Protein AF-A0A7Y2JRB0-F1 (afdb_monomer_lite)

Secondary structure (DSSP, 8-state):
-BSSTT---HHHHHHHHHHHHHHHHHTT--EEEEE--S--SSS--HHHHHHHHHHHHHHHTTSEEEEEEGGG--TTSHHHHH-GGGGG-TTTTTT-TTEEEEEE-

Sequence (105 aa):
MNLEAGRPTVAQAIGKLERRIATARRQGVKVIKLIHGYGSSGKGGSLRDAVRHALPELQRQGLVRSHVAGEHFTRSSPIVREFPRLRDDADLGRGNRGVTLVVLR

Structure (mmCIF, N/CA/C/O backbone):
data_AF-A0A7Y2JRB0-F1
#
_entry.id   AF-A0A7Y2JRB0-F1
#
loop_
_atom_site.group_PDB
_atom_site.id
_atom_site.type_symbol
_atom_site.label_atom_id
_atom_site.label_alt_id
_atom_site.label_comp_id
_atom_site.label_asym_id
_atom_site.label_entity_id
_atom_site.label_seq_id
_atom_site.pdbx_PDB_ins_code
_atom_site.Cartn_x
_atom_site.Cartn_y
_atom_site.Cartn_z
_atom_site.occupancy
_atom_site.B_iso_or_equiv
_atom_site.auth_seq_id
_atom_site.auth_comp_id
_atom_site.auth_asym_id
_atom_site.auth_atom_id
_atom_site.pdbx_PDB_model_num
ATOM 1 N N . MET A 1 1 ? -5.265 -6.542 -5.124 1.00 90.44 1 MET A N 1
ATOM 2 C CA . MET A 1 1 ? -5.168 -6.248 -6.568 1.00 90.44 1 MET A CA 1
ATOM 3 C C . MET A 1 1 ? -3.754 -6.508 -7.058 1.00 90.44 1 MET A C 1
ATOM 5 O O . MET A 1 1 ? -2.814 -6.073 -6.406 1.00 90.44 1 MET A O 1
ATOM 9 N N . ASN A 1 2 ? -3.613 -7.200 -8.190 1.00 91.06 2 ASN A N 1
ATOM 10 C CA . ASN A 1 2 ? -2.316 -7.502 -8.792 1.00 91.06 2 ASN A CA 1
ATOM 11 C C . ASN A 1 2 ? -1.939 -6.444 -9.853 1.00 91.06 2 ASN A C 1
ATOM 13 O O . ASN A 1 2 ? -2.610 -6.304 -10.884 1.00 91.06 2 ASN A O 1
ATOM 17 N N . LEU A 1 3 ? -0.912 -5.652 -9.546 1.00 88.81 3 LEU A N 1
ATOM 18 C CA . LEU A 1 3 ? -0.350 -4.599 -10.391 1.00 88.81 3 LEU A CA 1
ATOM 19 C C . LEU A 1 3 ? 0.690 -5.131 -11.377 1.00 88.81 3 LEU A C 1
ATOM 21 O O . LEU A 1 3 ? 0.802 -4.558 -12.450 1.00 88.81 3 LEU A O 1
ATOM 25 N N . GLU A 1 4 ? 1.390 -6.219 -11.058 1.00 84.88 4 GLU A N 1
ATOM 26 C CA . GLU A 1 4 ? 2.378 -6.848 -11.952 1.00 84.88 4 GLU A CA 1
ATOM 27 C C . GLU A 1 4 ? 1.747 -7.792 -12.994 1.00 84.88 4 GLU A C 1
ATOM 29 O O . GLU A 1 4 ? 2.380 -8.150 -13.989 1.00 84.88 4 GLU A O 1
ATOM 34 N N . ALA A 1 5 ? 0.481 -8.179 -12.804 1.00 85.12 5 ALA A N 1
ATOM 35 C CA . ALA A 1 5 ? -0.253 -9.036 -13.731 1.00 85.12 5 ALA A CA 1
ATOM 36 C C . ALA A 1 5 ? -0.268 -8.454 -15.155 1.00 85.12 5 ALA A C 1
ATOM 38 O O . ALA A 1 5 ? -0.727 -7.328 -15.366 1.00 85.12 5 ALA A O 1
ATOM 39 N N . GLY A 1 6 ? 0.189 -9.258 -16.120 1.00 83.38 6 GLY A N 1
ATOM 40 C CA . GLY A 1 6 ? 0.317 -8.867 -17.527 1.00 83.38 6 GLY A CA 1
ATOM 41 C C . GLY A 1 6 ? 1.618 -8.135 -17.872 1.00 83.38 6 GLY A C 1
ATOM 42 O O . GLY A 1 6 ? 1.736 -7.659 -18.993 1.00 83.38 6 GLY A O 1
ATOM 43 N N . ARG A 1 7 ? 2.581 -8.047 -16.937 1.00 81.81 7 ARG A N 1
ATOM 44 C CA . ARG A 1 7 ? 3.884 -7.371 -17.111 1.00 81.81 7 ARG A CA 1
ATOM 45 C C . ARG A 1 7 ? 3.756 -5.942 -17.675 1.00 81.81 7 ARG A C 1
ATOM 47 O O . ARG A 1 7 ? 4.372 -5.629 -18.693 1.00 81.81 7 ARG A O 1
ATOM 54 N N . PRO A 1 8 ? 2.942 -5.074 -17.048 1.00 84.25 8 PRO A N 1
ATOM 55 C CA . PRO A 1 8 ? 2.751 -3.716 -17.537 1.00 84.25 8 PRO A CA 1
ATOM 56 C C . PRO A 1 8 ? 4.016 -2.869 -17.372 1.00 84.25 8 PRO A C 1
ATOM 58 O O . PRO A 1 8 ? 4.872 -3.143 -16.528 1.00 84.25 8 PRO A O 1
ATOM 61 N N . THR A 1 9 ? 4.082 -1.766 -18.115 1.00 87.88 9 THR A N 1
ATOM 62 C CA . THR A 1 9 ? 5.032 -0.691 -17.817 1.00 87.88 9 THR A CA 1
ATOM 63 C C . THR A 1 9 ? 4.675 -0.010 -16.492 1.00 87.88 9 THR A C 1
ATOM 65 O O . THR A 1 9 ? 3.534 -0.072 -16.024 1.00 87.88 9 THR A O 1
ATOM 68 N N . VAL A 1 10 ? 5.635 0.703 -15.893 1.00 87.69 10 VAL A N 1
ATOM 69 C CA . VAL A 1 10 ? 5.399 1.481 -14.662 1.00 87.69 10 VAL A CA 1
ATOM 70 C C . VAL A 1 10 ? 4.228 2.448 -14.837 1.00 87.69 10 VAL A C 1
ATOM 72 O O . VAL A 1 10 ? 3.301 2.433 -14.033 1.00 87.69 10 VAL A O 1
ATOM 75 N N . ALA A 1 11 ? 4.213 3.231 -15.919 1.00 88.38 11 ALA A N 1
ATOM 76 C CA . ALA A 1 11 ? 3.144 4.192 -16.188 1.00 88.38 11 ALA A CA 1
ATOM 77 C C . ALA A 1 11 ? 1.764 3.518 -16.296 1.00 88.38 11 ALA A C 1
ATOM 79 O O . ALA A 1 11 ? 0.786 3.988 -15.713 1.00 88.38 11 ALA A O 1
ATOM 80 N N . GLN A 1 12 ? 1.684 2.371 -16.982 1.00 90.31 12 GLN A N 1
ATOM 81 C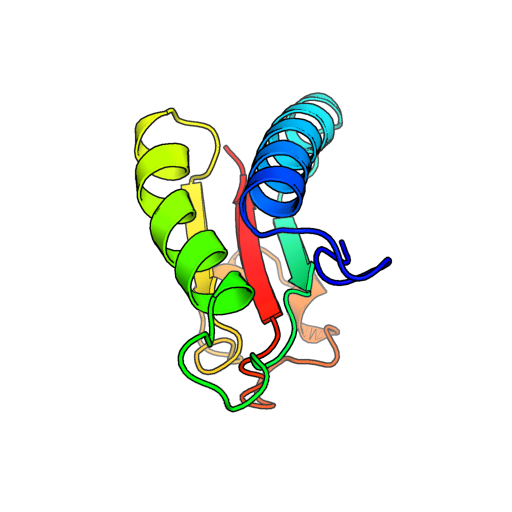 CA . GLN A 1 12 ? 0.446 1.590 -17.075 1.00 90.31 12 GLN A CA 1
ATOM 82 C C . GLN A 1 12 ? -0.024 1.102 -15.701 1.00 90.31 12 GLN A C 1
ATOM 84 O O . GLN A 1 12 ? -1.220 1.156 -15.396 1.00 90.31 12 GLN A O 1
ATOM 89 N N . ALA A 1 13 ? 0.902 0.637 -14.863 1.00 91.00 13 ALA A N 1
ATOM 90 C CA . ALA A 1 13 ? 0.585 0.145 -13.534 1.00 91.00 13 ALA A CA 1
ATOM 91 C C . ALA A 1 13 ? 0.153 1.264 -12.573 1.00 91.00 13 ALA A C 1
ATOM 93 O O . ALA A 1 13 ? -0.805 1.065 -11.825 1.00 91.00 13 ALA A O 1
ATOM 94 N N . ILE A 1 14 ? 0.778 2.446 -12.635 1.00 91.56 14 ILE A N 1
ATOM 95 C CA . ILE A 1 14 ? 0.362 3.624 -11.858 1.00 91.56 14 ILE A CA 1
ATOM 96 C C . ILE A 1 14 ? -1.026 4.101 -12.293 1.00 91.56 14 ILE A C 1
ATOM 98 O O . ILE A 1 14 ? -1.921 4.214 -11.457 1.00 91.56 14 ILE A O 1
ATOM 102 N N . GLY A 1 15 ? -1.285 4.232 -13.597 1.00 92.38 15 GLY A N 1
ATOM 103 C CA . GLY A 1 15 ? -2.632 4.570 -14.068 1.00 92.38 15 GLY A CA 1
ATOM 104 C C . GLY A 1 15 ? -3.682 3.523 -13.654 1.00 92.38 15 GLY A C 1
ATOM 105 O O . GLY A 1 15 ? -4.824 3.855 -13.328 1.00 92.38 15 GLY A O 1
ATOM 106 N N . LYS A 1 16 ? -3.315 2.233 -13.620 1.00 92.62 16 LYS A N 1
ATOM 107 C CA . LYS A 1 16 ? -4.182 1.158 -13.103 1.00 92.62 16 LYS A CA 1
ATOM 108 C C . LYS A 1 16 ? -4.430 1.302 -11.598 1.00 92.62 16 LYS A C 1
ATOM 110 O O . LYS A 1 16 ? -5.562 1.075 -11.169 1.00 92.62 16 LYS A O 1
ATOM 115 N N . LEU A 1 17 ? -3.410 1.656 -10.815 1.00 94.50 17 LEU A N 1
ATOM 116 C CA . LEU A 1 17 ? -3.505 1.902 -9.375 1.00 94.50 17 LEU A CA 1
ATOM 117 C C . LEU A 1 17 ? -4.516 3.013 -9.074 1.00 94.50 17 LEU A C 1
ATOM 119 O O . LEU A 1 17 ? -5.470 2.775 -8.334 1.00 94.50 17 LEU A O 1
ATOM 123 N N . GLU A 1 18 ? -4.363 4.174 -9.706 1.00 94.31 18 GLU A N 1
ATOM 124 C CA . GLU A 1 18 ? -5.234 5.340 -9.514 1.00 94.31 18 GLU A CA 1
ATOM 125 C C . GLU A 1 18 ? -6.699 5.022 -9.828 1.00 94.31 18 GLU A C 1
ATOM 127 O O . GLU A 1 18 ? -7.584 5.207 -8.986 1.00 94.31 18 GLU A O 1
ATOM 132 N N . ARG A 1 19 ? -6.962 4.439 -11.008 1.00 94.06 19 ARG A N 1
ATOM 133 C CA . ARG A 1 19 ? -8.322 4.047 -11.416 1.00 94.06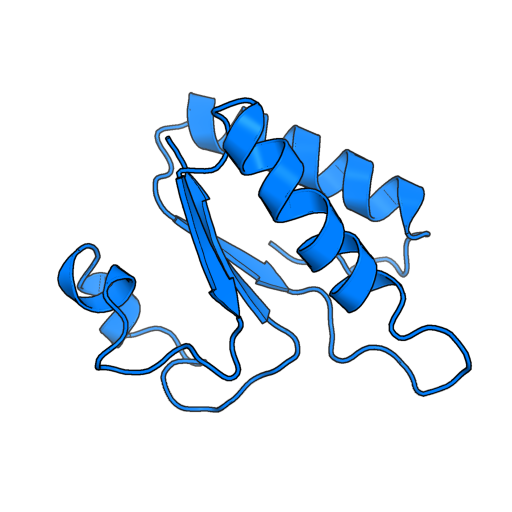 19 ARG A CA 1
ATOM 134 C C . ARG A 1 19 ? -8.952 3.056 -10.441 1.00 94.06 19 ARG A C 1
ATOM 136 O O . ARG A 1 19 ? -10.152 3.137 -10.159 1.00 94.06 19 ARG A O 1
ATOM 143 N N . ARG A 1 20 ? -8.168 2.102 -9.929 1.00 94.31 20 ARG A N 1
ATOM 144 C CA . ARG A 1 20 ? -8.660 1.085 -8.991 1.00 94.31 20 ARG A CA 1
ATOM 145 C C . ARG A 1 20 ? -8.911 1.655 -7.604 1.00 94.31 20 ARG A C 1
ATOM 147 O O . ARG A 1 20 ? -9.944 1.315 -7.040 1.00 94.31 20 ARG A O 1
ATOM 154 N N . ILE A 1 21 ? -8.058 2.545 -7.099 1.00 95.12 21 ILE A N 1
ATOM 155 C CA . ILE A 1 21 ? -8.305 3.272 -5.847 1.00 95.12 21 ILE A CA 1
ATOM 156 C C . ILE A 1 21 ? -9.595 4.084 -5.961 1.00 95.12 21 ILE A C 1
ATOM 158 O O . ILE A 1 21 ? -10.488 3.920 -5.134 1.00 95.12 21 ILE A O 1
ATOM 162 N N . ALA A 1 22 ? -9.747 4.887 -7.017 1.00 93.19 22 ALA A N 1
ATOM 163 C CA . ALA A 1 22 ? -10.951 5.687 -7.224 1.00 93.19 22 ALA A CA 1
ATOM 164 C C . ALA A 1 22 ? -12.222 4.819 -7.294 1.00 93.19 22 ALA A C 1
ATOM 166 O O . ALA A 1 22 ? -13.242 5.150 -6.693 1.00 93.19 22 ALA A O 1
ATOM 167 N N . THR A 1 23 ? -12.155 3.681 -7.990 1.00 95.06 23 THR A N 1
ATOM 168 C CA . THR A 1 23 ? -13.279 2.736 -8.090 1.00 95.06 23 THR A CA 1
ATOM 169 C C . THR A 1 23 ? -13.606 2.084 -6.749 1.00 95.06 23 THR A C 1
ATOM 171 O O . THR A 1 23 ? -14.764 2.071 -6.347 1.00 95.06 23 THR A O 1
ATOM 174 N N . ALA A 1 24 ? -12.597 1.589 -6.034 1.00 96.19 24 ALA A N 1
ATOM 175 C CA . ALA A 1 24 ? -12.764 0.931 -4.743 1.00 96.19 24 ALA A CA 1
ATOM 176 C C . ALA A 1 24 ? -13.364 1.879 -3.692 1.00 96.19 24 ALA A C 1
ATOM 178 O O . ALA A 1 24 ? -14.251 1.481 -2.940 1.00 96.19 24 ALA A O 1
ATOM 179 N N . ARG A 1 25 ? -12.960 3.156 -3.705 1.00 94.75 25 ARG A N 1
ATOM 180 C CA . ARG A 1 25 ? -13.564 4.199 -2.864 1.00 94.75 25 ARG A CA 1
ATOM 181 C C . ARG A 1 25 ? -15.055 4.362 -3.131 1.00 94.75 25 ARG A C 1
ATOM 183 O O . ARG A 1 25 ? -15.840 4.337 -2.190 1.00 94.75 25 ARG A O 1
ATOM 190 N N . ARG A 1 26 ? -15.458 4.462 -4.404 1.00 94.00 26 ARG A N 1
ATOM 191 C CA . ARG A 1 26 ? -16.884 4.533 -4.780 1.00 94.00 26 ARG A CA 1
ATOM 192 C C . ARG A 1 26 ? -17.670 3.289 -4.355 1.00 94.00 26 ARG A C 1
ATOM 194 O O . ARG A 1 26 ? -18.860 3.388 -4.101 1.00 94.00 26 ARG A O 1
ATOM 201 N N . GLN A 1 27 ? -17.006 2.141 -4.255 1.00 96.12 27 GLN A N 1
ATOM 202 C CA . GLN A 1 27 ? -17.590 0.879 -3.789 1.00 96.12 27 GLN A CA 1
ATOM 203 C C . GLN A 1 27 ? -17.588 0.727 -2.256 1.00 96.12 27 GLN A C 1
ATOM 205 O O . GLN A 1 27 ? -17.963 -0.326 -1.750 1.00 96.12 27 GLN A O 1
ATOM 210 N N . GLY A 1 28 ? -17.139 1.736 -1.501 1.00 95.38 28 GLY A N 1
ATOM 211 C CA . GLY A 1 28 ? -17.080 1.675 -0.039 1.00 95.38 28 GLY A CA 1
ATOM 212 C C . GLY A 1 28 ? -15.955 0.793 0.519 1.00 95.38 28 GLY A C 1
ATOM 213 O O . GLY A 1 28 ? -15.916 0.545 1.725 1.00 95.38 28 GLY A O 1
ATOM 214 N N . VAL A 1 29 ? -15.017 0.338 -0.319 1.00 97.06 29 VAL A N 1
ATOM 215 C CA . VAL A 1 29 ? -13.858 -0.450 0.121 1.00 97.06 29 VAL A CA 1
ATOM 216 C C . VAL A 1 29 ? -12.959 0.413 1.001 1.00 97.06 29 VAL A C 1
ATOM 218 O O . VAL A 1 29 ? -12.590 1.526 0.631 1.00 97.06 29 VAL A O 1
ATOM 221 N N . LYS A 1 30 ? -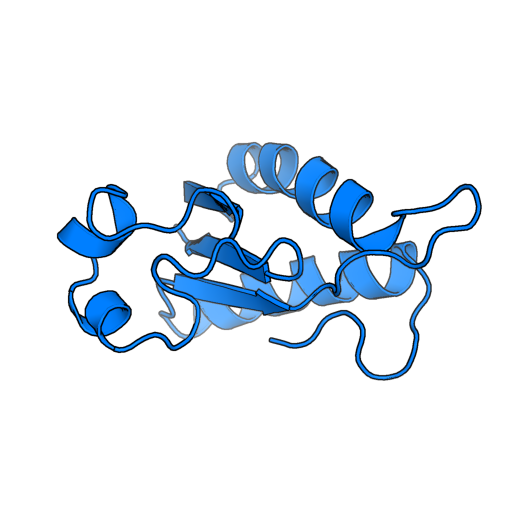12.573 -0.118 2.164 1.00 97.00 30 LYS A N 1
ATOM 222 C CA . LYS A 1 30 ? -11.729 0.598 3.132 1.00 97.00 30 LYS A CA 1
ATOM 223 C C . LYS A 1 30 ? -10.252 0.242 3.037 1.00 97.00 30 LYS A C 1
ATOM 225 O O . LYS A 1 30 ? -9.415 1.120 3.202 1.00 97.00 30 LYS A O 1
ATOM 230 N N . VAL A 1 31 ? -9.922 -1.012 2.729 1.00 97.38 31 VAL A N 1
ATOM 231 C CA . VAL A 1 31 ? -8.534 -1.485 2.637 1.00 97.38 31 VAL A CA 1
ATOM 232 C C . VAL A 1 31 ? -8.316 -2.227 1.326 1.00 97.38 31 VAL A C 1
ATOM 234 O O . VAL A 1 31 ? -9.130 -3.061 0.935 1.00 97.38 31 VAL A O 1
ATOM 237 N N . ILE A 1 32 ? -7.198 -1.946 0.659 1.00 96.94 32 ILE A N 1
ATOM 238 C CA . ILE A 1 32 ? -6.750 -2.661 -0.536 1.00 96.94 32 ILE A CA 1
ATOM 239 C C . ILE A 1 32 ? -5.344 -3.203 -0.299 1.00 96.94 32 ILE A C 1
ATOM 241 O O . ILE A 1 32 ? -4.443 -2.471 0.101 1.00 96.94 32 ILE A O 1
ATOM 245 N N . LYS A 1 33 ? -5.132 -4.474 -0.637 1.00 97.56 33 LYS A N 1
ATOM 246 C CA . LYS A 1 33 ? -3.800 -5.069 -0.770 1.00 97.56 33 LYS A CA 1
ATOM 247 C C . LYS A 1 33 ? -3.282 -4.908 -2.193 1.00 97.56 33 LYS A C 1
ATOM 249 O O . LYS A 1 33 ? -3.896 -5.426 -3.127 1.00 97.56 33 LYS A O 1
ATOM 254 N N . LEU A 1 34 ? -2.180 -4.197 -2.378 1.00 96.31 34 LEU A N 1
ATOM 255 C CA . LEU A 1 34 ? -1.468 -4.085 -3.649 1.00 96.31 34 LEU A CA 1
ATOM 256 C C . LEU A 1 34 ? -0.443 -5.214 -3.744 1.00 96.31 34 LEU A C 1
ATOM 258 O O . LEU A 1 34 ? 0.320 -5.413 -2.806 1.00 96.31 34 LEU A O 1
ATOM 262 N N . ILE A 1 35 ? -0.417 -5.926 -4.868 1.00 95.00 35 ILE A N 1
ATOM 263 C CA . ILE A 1 35 ? 0.616 -6.911 -5.206 1.00 95.00 35 ILE A CA 1
ATOM 264 C C . ILE A 1 35 ? 1.381 -6.325 -6.385 1.00 95.00 35 ILE A C 1
ATOM 266 O O . ILE A 1 35 ? 0.838 -6.235 -7.485 1.00 95.00 35 ILE A O 1
ATOM 270 N N . HIS A 1 36 ? 2.590 -5.843 -6.134 1.00 92.06 36 HIS A N 1
ATOM 271 C CA . HIS A 1 36 ? 3.444 -5.178 -7.125 1.00 92.06 36 HIS A CA 1
ATOM 272 C C . HIS A 1 36 ? 4.718 -5.977 -7.429 1.00 92.06 36 HIS A C 1
ATOM 274 O O . HIS A 1 36 ? 5.553 -5.511 -8.201 1.00 92.06 36 HIS A O 1
ATOM 280 N N . GLY A 1 37 ? 4.865 -7.154 -6.812 1.00 89.88 37 GLY A N 1
ATOM 281 C CA . GLY A 1 37 ? 6.053 -7.988 -6.930 1.00 89.88 37 GLY A CA 1
ATOM 282 C C . GLY A 1 37 ? 7.246 -7.429 -6.157 1.00 89.88 37 GLY A C 1
ATOM 283 O O . GLY A 1 37 ? 7.232 -6.298 -5.659 1.00 89.88 37 GLY A O 1
ATOM 284 N N . TYR A 1 38 ? 8.297 -8.241 -6.043 1.00 85.62 38 TYR A N 1
ATOM 285 C CA . TYR A 1 38 ? 9.529 -7.887 -5.324 1.00 85.62 38 TYR A CA 1
ATOM 286 C C . TYR A 1 38 ? 10.401 -6.866 -6.075 1.00 85.62 38 TYR A C 1
ATOM 288 O O . TYR A 1 38 ? 11.228 -6.201 -5.451 1.00 85.62 38 TYR A O 1
ATOM 296 N N . GLY A 1 39 ? 10.178 -6.714 -7.385 1.00 74.19 39 GLY A N 1
ATOM 297 C CA . GLY A 1 39 ? 11.060 -5.992 -8.298 1.00 74.19 39 GLY A CA 1
ATOM 298 C C . GLY A 1 39 ? 12.192 -6.902 -8.782 1.00 74.19 39 GLY A C 1
ATOM 299 O O . GLY A 1 39 ? 12.969 -7.412 -7.981 1.00 74.19 39 GLY A O 1
ATOM 300 N N . SER A 1 40 ? 12.271 -7.149 -10.090 1.00 61.81 40 SER A N 1
ATOM 301 C CA . SER A 1 40 ? 13.345 -7.947 -10.691 1.00 61.81 40 SER A CA 1
ATOM 302 C C . SER A 1 40 ? 14.650 -7.147 -10.751 1.00 61.81 40 SER A C 1
ATOM 304 O O . SER A 1 40 ? 14.657 -5.986 -11.153 1.00 61.81 40 SER A O 1
ATOM 306 N N . SER A 1 41 ? 15.750 -7.794 -10.379 1.00 52.69 41 SER A N 1
ATOM 307 C CA . SER A 1 41 ? 17.066 -7.276 -9.968 1.00 52.69 41 SER A CA 1
ATOM 308 C C . SER A 1 41 ? 17.908 -6.475 -10.986 1.00 52.69 41 SER A C 1
ATOM 310 O O . SER A 1 41 ? 19.122 -6.397 -10.826 1.00 52.69 41 SER A O 1
ATOM 312 N N . GLY A 1 42 ? 17.334 -5.875 -12.031 1.00 47.00 42 GLY A N 1
ATOM 313 C CA . GLY A 1 42 ? 18.080 -5.088 -13.026 1.00 47.00 42 GLY A CA 1
ATOM 314 C C . GLY A 1 42 ? 17.648 -3.628 -13.031 1.00 47.00 42 GLY A C 1
ATOM 315 O O . GLY A 1 42 ? 16.516 -3.373 -13.413 1.00 47.00 42 GLY A O 1
ATOM 316 N N . LYS A 1 43 ? 18.519 -2.696 -12.596 1.00 49.16 43 LYS A N 1
ATOM 317 C CA . LYS A 1 43 ? 18.383 -1.207 -12.584 1.00 49.16 43 LYS A CA 1
ATOM 318 C C . LYS A 1 43 ? 17.000 -0.610 -12.212 1.00 49.16 43 LYS A C 1
ATOM 320 O O . LYS A 1 43 ? 16.799 0.592 -12.332 1.00 49.16 43 LYS A O 1
ATOM 325 N N . GLY A 1 44 ? 16.061 -1.421 -11.734 1.00 43.62 44 GLY A N 1
ATOM 326 C CA . GLY A 1 44 ? 14.637 -1.144 -11.793 1.00 43.62 44 GLY A CA 1
ATOM 327 C C . GLY A 1 44 ? 13.835 -2.130 -10.953 1.00 43.62 44 GLY A C 1
ATOM 328 O O . GLY A 1 44 ? 13.017 -2.881 -11.481 1.00 43.62 44 GLY A O 1
ATOM 329 N N . GLY A 1 45 ? 13.933 -1.991 -9.626 1.00 56.56 45 GLY A N 1
ATOM 330 C CA . GLY A 1 45 ? 12.833 -2.281 -8.687 1.00 56.56 45 GLY A CA 1
ATOM 331 C C . GLY A 1 45 ? 11.567 -1.444 -8.969 1.00 56.56 45 GLY A C 1
ATOM 332 O O . GLY A 1 45 ? 10.814 -1.084 -8.069 1.00 56.56 45 GLY A O 1
ATOM 333 N N . SER A 1 46 ? 11.325 -1.128 -10.241 1.00 75.75 46 SER A N 1
ATOM 334 C CA . SER A 1 46 ? 10.659 0.064 -10.736 1.00 75.75 46 SER A CA 1
ATOM 335 C C . SER A 1 46 ? 9.192 0.081 -10.372 1.00 75.75 46 SER A C 1
ATOM 337 O O . SER A 1 46 ? 8.672 1.139 -10.049 1.00 75.75 46 SER A O 1
ATOM 339 N N . LEU A 1 47 ? 8.525 -1.077 -10.349 1.00 87.06 47 LEU A N 1
ATOM 340 C CA . LEU A 1 47 ? 7.112 -1.116 -10.004 1.00 87.06 47 LEU A CA 1
ATOM 341 C C . LEU A 1 47 ? 6.870 -0.966 -8.499 1.00 87.06 47 LEU A C 1
ATOM 343 O O . LEU A 1 47 ? 6.018 -0.173 -8.109 1.00 87.06 47 LEU A O 1
ATOM 347 N N . ARG A 1 48 ? 7.615 -1.684 -7.647 1.00 90.81 48 ARG A N 1
ATOM 348 C CA . ARG A 1 48 ? 7.517 -1.529 -6.185 1.00 90.81 48 ARG A CA 1
ATOM 349 C C . ARG A 1 48 ? 7.838 -0.092 -5.786 1.00 90.81 48 ARG A C 1
ATOM 351 O O . ARG A 1 48 ? 7.063 0.519 -5.050 1.00 90.81 48 ARG A O 1
ATOM 358 N N . ASP A 1 49 ? 8.944 0.437 -6.300 1.00 89.69 49 ASP A N 1
ATOM 359 C CA . ASP A 1 49 ? 9.416 1.776 -5.962 1.00 89.69 49 ASP A CA 1
ATOM 360 C C . ASP A 1 49 ? 8.464 2.848 -6.495 1.00 89.69 49 ASP A C 1
ATOM 362 O O . ASP A 1 49 ? 8.059 3.723 -5.735 1.00 89.69 49 ASP A O 1
ATOM 366 N N . ALA A 1 50 ? 8.003 2.742 -7.746 1.00 91.12 50 ALA A N 1
ATOM 367 C CA . ALA A 1 50 ? 7.042 3.694 -8.301 1.00 91.12 50 ALA A CA 1
ATOM 368 C C . ALA A 1 50 ? 5.695 3.657 -7.575 1.00 91.12 50 ALA A C 1
ATOM 370 O O . ALA A 1 50 ? 5.121 4.710 -7.307 1.00 91.12 50 ALA A O 1
ATOM 371 N N . VAL A 1 51 ? 5.188 2.470 -7.218 1.00 92.56 51 VAL A N 1
ATOM 372 C CA . VAL A 1 51 ? 3.946 2.356 -6.439 1.00 92.56 51 VAL A CA 1
ATOM 373 C C . VAL A 1 51 ? 4.109 3.060 -5.101 1.00 92.56 51 VAL A C 1
ATOM 375 O O . VAL A 1 51 ? 3.263 3.871 -4.737 1.00 92.56 51 VAL A O 1
ATOM 378 N N . ARG A 1 52 ? 5.207 2.805 -4.384 1.00 92.31 52 ARG A N 1
ATOM 379 C CA . ARG A 1 52 ? 5.475 3.460 -3.097 1.00 92.31 52 ARG A CA 1
ATOM 380 C C . ARG A 1 52 ? 5.670 4.963 -3.240 1.00 92.31 52 ARG A C 1
ATOM 382 O O . ARG A 1 52 ? 5.178 5.701 -2.398 1.00 92.31 52 ARG A O 1
ATOM 389 N N . HIS A 1 53 ? 6.319 5.410 -4.309 1.00 93.38 53 HIS A N 1
ATOM 390 C CA . HIS A 1 53 ? 6.519 6.825 -4.602 1.00 93.38 53 HIS A CA 1
ATOM 391 C C . HIS A 1 53 ? 5.207 7.551 -4.946 1.00 93.38 53 HIS A C 1
ATOM 393 O O . HIS A 1 53 ? 5.053 8.723 -4.620 1.00 93.38 53 HIS A O 1
ATOM 399 N N . ALA A 1 54 ? 4.232 6.858 -5.542 1.00 94.31 54 ALA A N 1
ATOM 400 C CA . ALA A 1 54 ? 2.922 7.428 -5.851 1.00 94.31 54 ALA A CA 1
ATOM 401 C C . ALA A 1 54 ? 2.009 7.570 -4.615 1.00 94.31 54 ALA A C 1
ATOM 403 O O . ALA A 1 54 ? 1.159 8.458 -4.572 1.00 94.31 54 ALA A O 1
ATOM 404 N N . LEU A 1 55 ? 2.157 6.718 -3.591 1.00 95.56 55 LEU A N 1
ATOM 405 C CA . LEU A 1 55 ? 1.252 6.706 -2.430 1.00 95.56 55 LEU A CA 1
ATOM 406 C C . LEU A 1 55 ? 1.202 8.029 -1.637 1.00 95.56 55 LEU A C 1
ATOM 408 O O . LEU A 1 55 ? 0.088 8.428 -1.291 1.00 95.56 55 LEU A O 1
ATOM 412 N N . PRO A 1 56 ? 2.318 8.738 -1.365 1.00 96.00 56 PRO A N 1
ATOM 413 C CA . PRO A 1 56 ? 2.283 10.050 -0.713 1.00 96.00 56 PRO A CA 1
ATOM 414 C C . PRO A 1 56 ? 1.444 11.084 -1.467 1.00 96.00 56 PRO A C 1
ATOM 416 O O . PRO A 1 56 ? 0.651 11.804 -0.861 1.00 96.00 56 PRO A O 1
ATOM 419 N N . GLU A 1 57 ? 1.557 11.120 -2.794 1.00 95.50 57 GLU A N 1
ATOM 420 C CA . GLU A 1 57 ? 0.761 12.023 -3.623 1.00 95.50 57 GLU A CA 1
ATOM 421 C C . GLU A 1 57 ? -0.728 11.655 -3.557 1.00 95.50 57 GLU A C 1
ATOM 423 O O . GLU A 1 57 ? -1.579 12.510 -3.317 1.00 95.50 57 GLU A O 1
ATOM 428 N N . LEU A 1 58 ? -1.056 10.362 -3.622 1.00 95.12 58 LEU A N 1
ATOM 429 C CA . LEU A 1 58 ? -2.431 9.883 -3.441 1.00 95.12 58 LEU A CA 1
ATOM 430 C C . LEU A 1 58 ? -2.979 10.168 -2.030 1.00 95.12 58 LEU A C 1
ATOM 432 O O . LEU A 1 58 ? -4.190 10.340 -1.858 1.00 95.12 58 LEU A O 1
ATOM 436 N N . GLN A 1 59 ? -2.114 10.240 -1.011 1.00 95.94 59 GLN A N 1
ATOM 437 C CA . GLN A 1 59 ? -2.493 10.683 0.332 1.00 95.94 59 GLN A CA 1
ATOM 438 C C . GLN A 1 59 ? -2.809 12.177 0.378 1.00 95.94 59 GLN A C 1
ATOM 440 O O . GLN A 1 59 ? -3.806 12.568 0.998 1.00 95.94 59 GLN A O 1
ATOM 445 N N . ARG A 1 60 ? -1.997 12.995 -0.300 1.00 96.19 60 ARG A N 1
ATOM 446 C CA . ARG A 1 60 ? -2.191 14.445 -0.426 1.00 96.19 60 ARG A CA 1
ATOM 447 C C . ARG A 1 60 ? -3.478 14.782 -1.180 1.00 96.19 60 ARG A C 1
ATOM 449 O O . ARG A 1 60 ? -4.201 15.682 -0.773 1.00 96.19 60 ARG A O 1
ATOM 456 N N . GLN A 1 61 ? -3.813 14.002 -2.205 1.00 94.56 61 GLN A N 1
ATOM 457 C CA . GLN A 1 61 ? -5.065 14.110 -2.967 1.00 94.56 61 GLN A CA 1
ATOM 458 C C . GLN A 1 61 ? -6.308 13.616 -2.207 1.00 94.56 61 GLN A C 1
ATOM 460 O O . GLN A 1 61 ? -7.419 13.657 -2.733 1.00 94.56 61 GLN A O 1
ATOM 465 N N . GLY A 1 62 ? -6.157 13.092 -0.987 1.00 94.50 62 GLY A N 1
ATOM 466 C CA . GLY A 1 62 ? -7.295 12.599 -0.214 1.00 94.50 62 GLY A CA 1
ATOM 467 C C . GLY A 1 62 ? -7.836 11.241 -0.672 1.00 94.50 62 GLY A C 1
ATOM 468 O O . GLY A 1 62 ? -8.905 10.842 -0.222 1.00 94.50 62 GLY A O 1
ATOM 469 N N . LEU A 1 63 ? -7.128 10.513 -1.541 1.00 95.00 63 LEU A N 1
ATOM 470 C CA . LEU A 1 63 ? -7.545 9.191 -2.023 1.00 95.00 63 LEU A CA 1
ATOM 471 C C . LEU A 1 63 ? -7.097 8.073 -1.076 1.00 95.00 63 LEU A C 1
ATOM 473 O O . LEU A 1 63 ? -7.847 7.136 -0.793 1.00 95.00 63 LEU A O 1
ATOM 477 N N . VAL A 1 64 ? -5.876 8.193 -0.564 1.00 96.94 64 VAL A N 1
ATOM 478 C CA . VAL A 1 64 ? -5.294 7.286 0.425 1.00 96.94 64 VAL A CA 1
ATOM 479 C C . VAL A 1 64 ? -5.263 7.989 1.778 1.00 96.94 64 VAL A C 1
ATOM 481 O O . VAL A 1 64 ? -5.020 9.189 1.876 1.00 96.94 64 VAL A O 1
ATOM 484 N N . ARG A 1 65 ? -5.533 7.253 2.849 1.00 97.31 65 ARG A N 1
ATOM 485 C CA . ARG A 1 65 ? -5.390 7.741 4.221 1.00 97.31 65 ARG A CA 1
ATOM 486 C C . ARG A 1 65 ? -4.029 7.358 4.788 1.00 97.31 65 ARG A C 1
ATOM 488 O O . ARG A 1 65 ? -3.305 8.211 5.288 1.00 97.31 65 ARG A O 1
ATOM 495 N N . SER A 1 66 ? -3.677 6.083 4.676 1.00 96.75 66 SER A N 1
ATOM 496 C CA . SER A 1 66 ? -2.406 5.526 5.140 1.00 96.75 66 SER A CA 1
ATOM 497 C C . SER A 1 66 ? -2.050 4.271 4.350 1.00 96.75 66 SER A C 1
ATOM 499 O O . SER A 1 66 ? -2.888 3.709 3.644 1.00 96.75 66 SER A O 1
ATOM 501 N N . HIS A 1 67 ? -0.804 3.824 4.456 1.00 97.25 67 HIS A N 1
ATOM 502 C CA . HIS A 1 67 ? -0.348 2.581 3.850 1.00 97.25 67 HIS A CA 1
ATOM 503 C C . HIS A 1 67 ? 0.696 1.896 4.738 1.00 97.25 67 HIS A C 1
ATOM 505 O O . HIS A 1 67 ? 1.338 2.543 5.563 1.00 97.25 67 HIS A O 1
ATOM 511 N N . VAL A 1 68 ? 0.860 0.583 4.579 1.00 97.31 68 VAL A N 1
ATOM 512 C CA . VAL A 1 68 ? 1.911 -0.203 5.231 1.00 97.31 68 VAL A CA 1
ATOM 513 C C . VAL A 1 68 ? 2.541 -1.149 4.215 1.00 97.31 68 VAL A C 1
ATOM 515 O O . VAL A 1 68 ? 1.864 -1.949 3.568 1.00 97.31 68 VAL A O 1
ATOM 518 N N . ALA A 1 69 ? 3.853 -1.025 4.047 1.00 96.81 69 ALA A N 1
ATOM 519 C CA . ALA A 1 69 ? 4.641 -1.949 3.247 1.00 96.81 69 ALA A CA 1
ATOM 520 C C . ALA A 1 69 ? 4.615 -3.350 3.875 1.00 96.81 69 ALA A C 1
ATOM 522 O O . ALA A 1 69 ? 4.615 -3.471 5.100 1.00 96.81 69 ALA A O 1
ATOM 523 N N . GLY A 1 70 ? 4.614 -4.411 3.068 1.00 96.81 70 GLY A N 1
ATOM 524 C CA . GLY A 1 70 ? 4.496 -5.775 3.584 1.00 96.81 70 GLY A CA 1
ATOM 525 C C . GLY A 1 70 ? 5.654 -6.215 4.491 1.00 96.81 70 GLY A C 1
ATOM 526 O O . GLY A 1 70 ? 5.433 -7.006 5.404 1.00 96.81 70 GLY A O 1
ATOM 527 N N . GLU A 1 71 ? 6.855 -5.639 4.356 1.00 96.12 71 GLU A N 1
ATOM 528 C CA . GLU A 1 71 ? 7.949 -5.822 5.329 1.00 96.12 71 GLU A CA 1
ATOM 529 C C . GLU A 1 71 ? 7.675 -5.230 6.721 1.00 96.12 71 GLU A C 1
ATOM 531 O O . GLU A 1 71 ? 8.331 -5.599 7.691 1.00 96.12 71 GLU A O 1
ATOM 536 N N . HIS A 1 72 ? 6.693 -4.336 6.829 1.00 97.56 72 HIS A N 1
ATOM 537 C CA . HIS A 1 72 ? 6.259 -3.699 8.072 1.00 97.56 72 HIS A CA 1
ATOM 538 C C . HIS A 1 72 ? 4.838 -4.110 8.475 1.00 97.56 72 HIS A C 1
ATOM 540 O O . HIS A 1 72 ? 4.303 -3.600 9.461 1.00 97.56 72 HIS A O 1
ATOM 546 N N . PHE A 1 73 ? 4.215 -5.023 7.723 1.00 97.94 73 PHE A N 1
ATOM 547 C CA . PHE A 1 73 ? 2.878 -5.522 8.004 1.00 97.94 73 PHE A CA 1
ATOM 548 C C . PHE A 1 73 ? 2.943 -6.640 9.044 1.00 97.94 73 PHE A C 1
ATOM 550 O O . PHE A 1 73 ? 3.264 -7.790 8.746 1.00 97.94 73 PHE A O 1
ATOM 557 N N . THR A 1 74 ? 2.652 -6.290 10.291 1.00 97.88 74 THR A N 1
ATOM 558 C CA . THR A 1 74 ? 2.761 -7.165 11.459 1.00 97.88 74 THR A CA 1
ATOM 559 C C . THR A 1 74 ? 1.504 -7.069 12.322 1.00 97.88 74 THR A C 1
ATOM 561 O O . THR A 1 74 ? 0.660 -6.190 12.146 1.00 97.88 74 THR A O 1
ATOM 564 N N . ARG A 1 75 ? 1.371 -7.967 13.308 1.00 96.12 75 ARG A N 1
ATOM 565 C CA . ARG A 1 75 ? 0.244 -7.951 14.261 1.00 96.12 75 ARG A CA 1
ATOM 566 C C . ARG A 1 75 ? 0.136 -6.642 15.053 1.00 96.12 75 ARG A C 1
ATOM 568 O O . ARG A 1 75 ? -0.948 -6.320 15.530 1.00 96.12 75 ARG A O 1
ATOM 575 N N . SER A 1 76 ? 1.238 -5.906 15.209 1.00 95.62 76 SER A N 1
ATOM 576 C CA . SER A 1 76 ? 1.265 -4.621 15.910 1.00 95.62 76 SER A CA 1
ATOM 577 C C . SER A 1 76 ? 0.959 -3.425 15.007 1.00 95.62 76 SER A C 1
ATOM 579 O O . SER A 1 76 ? 0.750 -2.331 15.534 1.00 95.62 76 SER A O 1
ATOM 581 N N . SER A 1 77 ? 0.885 -3.603 13.681 1.00 95.88 77 SER A N 1
ATOM 582 C CA . SER A 1 77 ? 0.565 -2.516 12.755 1.00 95.88 77 SER A CA 1
ATOM 583 C C . SER A 1 77 ? -0.799 -1.888 13.096 1.00 95.88 77 SER A C 1
ATOM 585 O O . SER A 1 77 ? -1.779 -2.622 13.257 1.00 95.88 77 SER A O 1
ATOM 587 N N . PRO A 1 78 ? -0.921 -0.545 13.137 1.00 95.19 78 PRO A N 1
ATOM 588 C CA . PRO A 1 78 ? -2.181 0.131 13.465 1.00 95.19 78 PRO A CA 1
ATOM 589 C C . PRO A 1 78 ? -3.371 -0.318 12.606 1.00 95.19 78 PRO A C 1
ATOM 591 O O . PRO A 1 78 ? -4.473 -0.499 13.120 1.00 95.19 78 PRO A O 1
ATOM 594 N N . ILE A 1 79 ? -3.128 -0.603 11.321 1.00 96.25 79 ILE A N 1
ATOM 595 C CA . ILE A 1 79 ? -4.149 -1.092 10.386 1.00 96.25 79 ILE A CA 1
ATOM 596 C C . ILE A 1 79 ? -4.803 -2.410 10.844 1.00 96.25 79 ILE A C 1
ATOM 598 O O . ILE A 1 79 ? -5.981 -2.620 10.588 1.00 96.25 79 ILE A O 1
ATOM 602 N N . VAL A 1 80 ? -4.082 -3.287 11.553 1.00 97.19 80 VAL A N 1
ATOM 603 C CA . VAL A 1 80 ? -4.616 -4.574 12.043 1.00 97.19 80 VAL A CA 1
ATOM 604 C C . VAL A 1 80 ? -5.528 -4.372 13.253 1.00 97.19 80 VAL A C 1
ATOM 606 O O . VAL A 1 80 ? -6.464 -5.144 13.459 1.00 97.19 80 VAL A O 1
ATOM 609 N N . ARG A 1 81 ? -5.275 -3.331 14.059 1.00 94.75 81 ARG A N 1
ATOM 610 C CA . ARG A 1 81 ? -6.160 -2.956 15.172 1.00 94.75 81 ARG A CA 1
ATOM 611 C C . ARG A 1 81 ? -7.475 -2.386 14.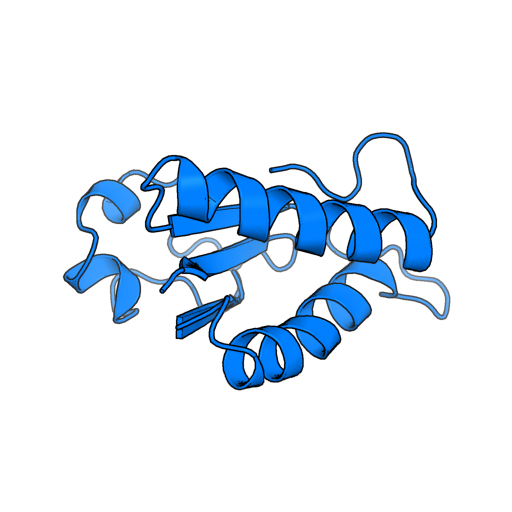653 1.00 94.75 81 ARG A C 1
ATOM 613 O O . ARG A 1 81 ? -8.529 -2.724 15.174 1.00 94.75 81 ARG A O 1
ATOM 620 N N . GLU A 1 82 ? -7.399 -1.556 13.620 1.00 96.50 82 GLU A N 1
ATOM 621 C CA . GLU A 1 82 ? -8.565 -0.912 13.018 1.00 96.50 82 GLU A CA 1
ATOM 622 C C . GLU A 1 82 ? -9.383 -1.848 12.121 1.00 96.50 82 GLU A C 1
ATOM 624 O O . GLU A 1 82 ? -10.609 -1.773 12.098 1.00 96.50 82 GLU A O 1
ATOM 629 N N . PHE A 1 83 ? -8.719 -2.767 11.417 1.00 97.12 83 PHE A N 1
ATOM 630 C CA . PHE A 1 83 ? -9.355 -3.751 10.545 1.00 97.12 83 PHE A CA 1
ATOM 631 C C . PHE A 1 83 ? -8.997 -5.176 10.999 1.00 97.12 83 PHE A C 1
ATOM 633 O O . PHE A 1 83 ? -8.125 -5.812 10.398 1.00 97.12 83 PHE A O 1
ATOM 640 N N . PRO A 1 84 ? -9.678 -5.729 12.027 1.00 95.81 84 PRO A N 1
ATOM 641 C CA . PRO A 1 84 ? -9.330 -7.027 12.614 1.00 95.81 84 PRO A CA 1
ATOM 642 C C . PRO A 1 84 ? -9.322 -8.207 11.636 1.00 95.81 84 PRO A C 1
ATOM 644 O O . PRO A 1 84 ? -8.566 -9.149 11.848 1.00 95.81 84 PRO A O 1
ATOM 647 N N . ARG A 1 85 ? -10.093 -8.143 10.538 1.00 95.56 85 ARG A N 1
ATOM 648 C CA . ARG A 1 85 ? -10.080 -9.162 9.468 1.00 95.56 85 ARG A CA 1
ATOM 649 C C . ARG A 1 85 ? -8.709 -9.333 8.802 1.00 95.56 85 ARG A C 1
ATOM 651 O O . ARG A 1 85 ? -8.445 -10.366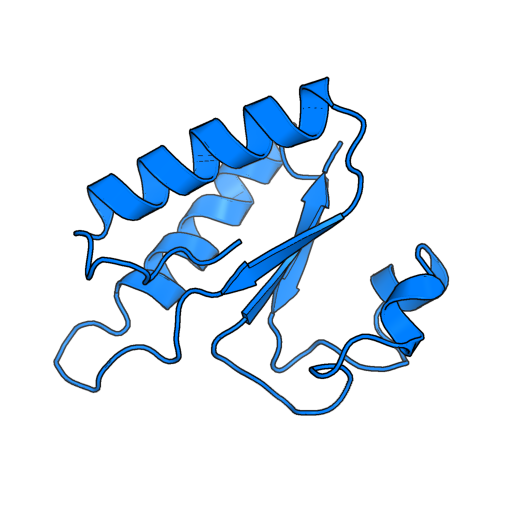 8.207 1.00 95.56 85 ARG A O 1
ATOM 658 N N . LEU A 1 86 ? -7.815 -8.347 8.912 1.00 97.19 86 LEU A N 1
ATOM 659 C CA . LEU A 1 86 ? -6.441 -8.460 8.413 1.00 97.19 86 LEU A CA 1
ATOM 660 C C . LEU A 1 86 ? -5.589 -9.459 9.208 1.00 97.19 86 LEU A C 1
ATOM 662 O O . LEU A 1 86 ? -4.494 -9.791 8.765 1.00 97.19 86 LEU A O 1
ATOM 666 N N . ARG A 1 87 ? -6.068 -9.953 10.360 1.00 96.94 87 ARG A N 1
ATOM 667 C CA . ARG A 1 87 ? -5.412 -11.036 11.111 1.00 96.94 87 ARG A CA 1
ATOM 668 C C . ARG A 1 87 ? -5.355 -12.351 10.334 1.00 96.94 87 ARG A C 1
ATOM 670 O O . ARG A 1 87 ? -4.444 -13.135 10.581 1.00 96.94 87 ARG A O 1
ATOM 677 N N . ASP A 1 88 ? -6.273 -12.529 9.388 1.00 97.12 88 ASP A N 1
ATOM 678 C CA . ASP A 1 88 ? -6.378 -13.717 8.540 1.00 97.12 88 ASP A CA 1
ATOM 679 C C . ASP A 1 88 ? -5.623 -13.550 7.206 1.00 97.12 88 ASP A C 1
ATOM 681 O O . ASP A 1 88 ? -5.628 -14.447 6.363 1.00 97.12 88 ASP A O 1
ATOM 685 N N . ASP A 1 89 ? -4.971 -12.401 6.978 1.00 97.62 89 ASP A N 1
ATOM 686 C CA . ASP A 1 89 ? -4.209 -12.163 5.753 1.00 97.62 89 ASP A CA 1
ATOM 687 C C . ASP A 1 89 ? -2.912 -12.989 5.742 1.00 97.62 89 ASP A C 1
ATOM 689 O O . ASP A 1 89 ? -2.097 -12.928 6.665 1.00 97.62 89 ASP A O 1
ATOM 693 N N . ALA A 1 90 ? -2.694 -13.729 4.653 1.00 97.06 90 ALA A N 1
ATOM 694 C CA . ALA A 1 90 ? -1.565 -14.646 4.505 1.00 97.06 90 ALA A CA 1
ATOM 695 C C . ALA A 1 90 ? -0.1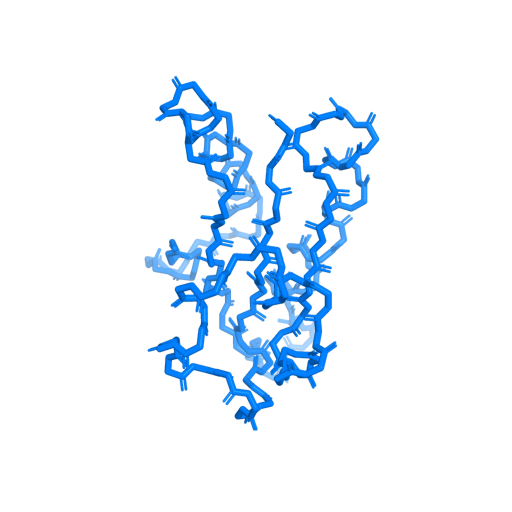74 -13.981 4.594 1.00 97.06 90 ALA A C 1
ATOM 697 O O . ALA A 1 90 ? 0.799 -14.666 4.915 1.00 97.06 90 ALA A O 1
ATOM 698 N N . ASP A 1 91 ? -0.063 -12.671 4.332 1.00 97.88 91 ASP A N 1
ATOM 699 C CA . ASP A 1 91 ? 1.207 -11.933 4.386 1.00 97.88 91 ASP A CA 1
ATOM 700 C C . ASP A 1 91 ? 1.497 -11.297 5.754 1.00 97.88 91 ASP A C 1
ATOM 702 O O . ASP A 1 91 ? 2.573 -10.721 5.950 1.00 97.88 91 ASP A O 1
ATOM 706 N N . LEU A 1 92 ? 0.583 -11.406 6.723 1.00 98.19 92 LEU A N 1
ATOM 707 C CA . LEU A 1 92 ? 0.768 -10.837 8.055 1.00 98.19 92 LEU A CA 1
ATOM 708 C C . LEU A 1 92 ? 1.994 -11.438 8.758 1.00 98.19 92 LEU A C 1
ATOM 710 O O . LEU A 1 92 ? 2.050 -12.632 9.049 1.00 98.19 92 LEU A O 1
ATOM 714 N N . GLY A 1 93 ? 2.980 -10.593 9.066 1.00 97.62 93 GLY A N 1
ATOM 715 C CA . GLY A 1 93 ? 4.221 -10.991 9.734 1.00 97.62 93 GLY A CA 1
ATOM 716 C C . GLY A 1 93 ? 5.197 -11.778 8.853 1.00 97.62 93 GLY A C 1
ATOM 717 O O . GLY A 1 93 ? 6.203 -12.262 9.362 1.00 97.62 93 GLY A O 1
ATOM 718 N N . ARG A 1 94 ? 4.934 -11.911 7.545 1.00 97.56 94 ARG A N 1
ATOM 719 C CA . ARG A 1 94 ? 5.798 -12.659 6.611 1.00 97.56 94 ARG A CA 1
ATOM 720 C C . ARG A 1 94 ? 6.937 -11.836 6.024 1.00 97.56 94 ARG A C 1
ATOM 722 O O . ARG A 1 94 ? 7.825 -12.390 5.385 1.00 97.56 94 ARG A O 1
ATOM 729 N N . GLY A 1 95 ? 6.906 -10.519 6.205 1.00 95.94 95 GLY A N 1
ATOM 730 C CA . GLY A 1 95 ? 7.919 -9.634 5.646 1.00 95.94 95 GLY A CA 1
ATOM 731 C C . GLY A 1 95 ? 7.864 -9.529 4.113 1.00 95.94 95 GLY A C 1
ATOM 732 O O . GLY A 1 95 ? 8.886 -9.253 3.482 1.00 95.94 95 GLY A O 1
ATOM 733 N N . ASN A 1 96 ? 6.703 -9.794 3.499 1.00 95.94 96 ASN A N 1
ATOM 734 C CA . ASN A 1 96 ? 6.556 -9.860 2.046 1.00 95.94 96 ASN A CA 1
ATOM 735 C C . ASN A 1 96 ? 6.734 -8.472 1.407 1.00 95.94 96 ASN A C 1
ATOM 737 O O . ASN A 1 96 ? 5.819 -7.654 1.364 1.00 95.94 96 ASN A O 1
ATOM 741 N N . ARG A 1 97 ? 7.918 -8.213 0.851 1.00 93.81 97 ARG A N 1
ATOM 742 C CA . ARG A 1 97 ? 8.252 -6.940 0.188 1.00 93.81 97 ARG A CA 1
ATOM 743 C C . ARG A 1 97 ? 7.502 -6.715 -1.121 1.00 93.81 97 ARG A C 1
ATOM 745 O O . ARG A 1 97 ? 7.558 -5.607 -1.648 1.00 93.81 97 ARG A O 1
ATOM 752 N N . GLY A 1 98 ? 6.831 -7.737 -1.650 1.00 94.31 98 GLY A N 1
ATOM 753 C CA . GLY A 1 98 ? 6.054 -7.684 -2.883 1.00 94.31 98 GLY A CA 1
ATOM 754 C C . GLY A 1 98 ? 4.635 -7.143 -2.724 1.00 94.31 98 GLY A C 1
ATOM 755 O O . GLY A 1 98 ? 3.917 -7.017 -3.722 1.00 94.31 98 GLY A O 1
ATOM 756 N N . VAL A 1 99 ? 4.233 -6.804 -1.494 1.00 96.19 99 VAL A N 1
ATOM 757 C CA . VAL A 1 99 ? 2.907 -6.261 -1.201 1.00 96.19 99 VAL A CA 1
ATOM 758 C C . VAL A 1 99 ? 2.960 -4.952 -0.419 1.00 96.19 99 VAL A C 1
ATOM 760 O O . VAL A 1 99 ? 3.919 -4.655 0.294 1.00 96.19 99 VAL A O 1
ATOM 763 N N . THR A 1 100 ? 1.888 -4.172 -0.540 1.00 97.12 100 THR A N 1
ATOM 764 C CA . THR A 1 100 ? 1.624 -2.974 0.268 1.00 97.12 100 THR A CA 1
ATOM 765 C C . THR A 1 100 ? 0.130 -2.911 0.573 1.00 97.12 100 THR A C 1
ATOM 767 O O . THR A 1 100 ? -0.687 -3.015 -0.342 1.00 97.12 100 THR A O 1
ATOM 770 N N . LEU A 1 101 ? -0.250 -2.743 1.840 1.00 97.94 101 LEU A N 1
ATOM 771 C CA . LEU A 1 101 ? -1.642 -2.508 2.228 1.00 97.94 101 LEU A CA 1
ATOM 772 C C . LEU A 1 101 ? -1.918 -1.008 2.234 1.00 97.94 101 LEU A C 1
ATOM 774 O O . LEU A 1 101 ? -1.102 -0.226 2.714 1.00 97.94 101 LEU A O 1
ATOM 778 N N . VAL A 1 102 ? -3.077 -0.612 1.723 1.00 97.81 102 VAL A N 1
ATOM 779 C CA . VAL A 1 102 ? -3.487 0.785 1.572 1.00 97.81 102 VAL A CA 1
ATOM 780 C C . VAL A 1 102 ? -4.860 0.965 2.199 1.00 97.81 102 VAL A C 1
ATOM 782 O O . VAL A 1 102 ? -5.798 0.255 1.839 1.00 97.81 102 VAL A O 1
ATOM 785 N N . VAL A 1 103 ? -4.984 1.927 3.112 1.00 97.94 103 VAL A N 1
ATOM 786 C CA . VAL A 1 103 ? -6.271 2.367 3.654 1.00 97.94 103 VAL A CA 1
ATOM 787 C C . VAL A 1 103 ? -6.772 3.553 2.851 1.00 97.94 103 VAL A C 1
ATOM 789 O O . VAL A 1 103 ? -6.055 4.538 2.678 1.00 97.94 103 VAL A O 1
ATOM 792 N N . LEU A 1 104 ? -8.005 3.467 2.374 1.00 97.12 104 LEU A N 1
ATOM 793 C CA . LEU A 1 104 ? -8.659 4.519 1.606 1.00 97.12 104 LEU A CA 1
ATOM 794 C C . LEU A 1 104 ? -9.376 5.510 2.532 1.00 97.12 104 LEU A C 1
ATOM 796 O O . LEU A 1 104 ? -9.749 5.152 3.650 1.00 97.12 104 LEU A O 1
ATOM 800 N N . ARG A 1 105 ? -9.571 6.747 2.061 1.00 91.81 105 ARG A N 1
ATOM 801 C CA . ARG A 1 105 ? -10.477 7.712 2.711 1.00 91.81 105 ARG A CA 1
ATOM 802 C C . ARG A 1 105 ? -11.921 7.496 2.277 1.00 91.81 105 ARG A C 1
ATOM 804 O O . ARG A 1 105 ? -12.157 7.478 1.044 1.00 91.81 105 ARG A O 1
#

pLDDT: mean 91.44, std 10.81, range [43.62, 98.19]

Foldseek 3Di:
DELCPPNDDLVVSVVVVVVVLVVCVVVVNFKDKYQQALQDDDPPSPNLVSVVVCVVVCCVVQSFVDKAALLRQECPPPVCVVPVVCVPPPSHVVNGRRIMMTGTD

Radius of gyration: 13.23 Å; chains: 1; bounding box: 36×29×34 Å